Protein AF-A0A3M5VHX7-F1 (afdb_monomer)

Nearest PDB structures (foldseek):
  7ywy-assembly1_a  TM=8.550E-01  e=3.820E-03  Escherichia coli
  3qou-assembly1_A  TM=7.744E-01  e=4.913E-03  Escherichia coli K-12
  3qdn-assembly2_B  TM=6.098E-01  e=2.428E-03  Salmonella enterica subsp. enterica serovar Typhimurium
  2r5s-assembly2_B  TM=7.198E-01  e=1.414E-02  Vibrio parahaemolyticus RIMD 2210633
  6dg6-assembly4_D  TM=3.499E-01  e=2.654E+00  synthetic construct

InterPro domains:
  IPR011990 Tetratricopeptide-like helical domain superfamily [G3DSA:1.25.40.10] (43-130)

Foldseek 3Di:
DDDPPVVVVVVVVVVVVVVCVDPVVVLQVLLVVLLVVLLVLLVPADALVVLVVVCVVPVPPLPSLQSNLSNCSNVVVPLSSLVSLLVSCLVCCCVPHRVSVVVNVSSCSNQDVPRPSNVVSVVSNVVSVD

Solvent-accessible surface area (backbone atoms only — not comparable to full-atom values): 7126 Å² total; per-residue (Å²): 142,86,84,77,65,76,70,60,56,54,55,55,54,49,51,56,54,53,54,56,64,40,69,65,48,48,44,54,52,50,18,54,52,51,49,53,49,30,42,58,54,34,72,80,47,80,55,58,69,57,28,50,50,50,35,72,77,36,77,78,42,62,63,42,46,50,53,37,22,36,41,26,47,47,68,67,37,50,68,65,17,52,52,40,32,50,54,45,29,69,75,43,57,63,46,82,85,28,41,42,58,56,50,52,53,52,51,32,55,43,63,32,82,84,32,70,66,38,55,54,49,50,54,52,50,55,64,69,74,110

Secondary structure (DSSP, 8-state):
--SSSTTTHHHHHHHHHHHTTSHHHHHHHHHHHHHHHHHHHHTTSPPHHHHHHHHHH-TT-HHHHHHHHHHHHHTT-HHHHHHHHHHHHHH-TTGGGTHHHHHHHHHHHHH-TT-HHHHHHHHHHHHTT-

pLDDT: mean 86.02, std 17.8, range [42.88, 98.69]

Mean predicted aligned error: 8.63 Å

Structure (mmCIF, N/CA/C/O backbone):
data_AF-A0A3M5VHX7-F1
#
_entry.id   AF-A0A3M5VHX7-F1
#
loop_
_atom_site.group_PDB
_atom_site.id
_atom_site.type_symbol
_atom_site.label_atom_id
_atom_site.label_alt_id
_atom_site.label_comp_id
_atom_site.label_asym_id
_atom_site.label_entity_id
_atom_site.label_seq_id
_atom_site.pdbx_PDB_ins_code
_atom_site.Cartn_x
_atom_site.Cartn_y
_atom_site.Cartn_z
_atom_site.occupancy
_atom_site.B_iso_or_equiv
_atom_site.auth_seq_id
_atom_site.auth_comp_id
_atom_site.auth_asym_id
_atom_site.auth_atom_id
_atom_site.pdbx_PDB_model_num
ATOM 1 N N . ALA A 1 1 ? 47.088 -24.615 -27.603 1.00 48.31 1 ALA A N 1
ATOM 2 C CA . ALA A 1 1 ? 46.299 -24.456 -26.361 1.00 48.31 1 ALA A CA 1
ATOM 3 C C . ALA A 1 1 ? 47.001 -23.405 -25.511 1.00 48.31 1 ALA A C 1
ATOM 5 O O . ALA A 1 1 ? 48.075 -23.684 -25.011 1.00 48.31 1 ALA A O 1
ATOM 6 N N . ARG A 1 2 ? 46.652 -22.124 -25.562 1.00 44.03 2 ARG A N 1
ATOM 7 C CA . ARG A 1 2 ? 45.604 -21.389 -24.826 1.00 44.03 2 ARG A CA 1
ATOM 8 C C . ARG A 1 2 ? 45.902 -19.933 -25.245 1.00 44.03 2 ARG A C 1
ATOM 10 O O . ARG A 1 2 ? 47.062 -19.554 -25.212 1.00 44.03 2 ARG A O 1
ATOM 17 N N . CYS A 1 3 ? 45.039 -19.183 -25.910 1.00 42.88 3 CYS A N 1
ATOM 18 C CA . CYS A 1 3 ? 44.139 -18.227 -25.268 1.00 42.88 3 CYS A CA 1
ATOM 19 C C . CYS A 1 3 ? 43.431 -17.464 -26.405 1.00 42.88 3 CYS A C 1
ATOM 21 O O . CYS A 1 3 ? 43.803 -16.347 -26.746 1.00 42.88 3 CYS A O 1
ATOM 23 N N . LEU A 1 4 ? 42.457 -18.100 -27.059 1.00 43.66 4 LEU A N 1
ATOM 24 C CA . LEU A 1 4 ? 41.471 -17.399 -27.900 1.00 43.66 4 LEU A CA 1
ATOM 25 C C . LEU A 1 4 ? 40.077 -17.385 -27.246 1.00 43.66 4 LEU A C 1
ATOM 27 O O . LEU A 1 4 ? 39.171 -16.748 -27.766 1.00 43.66 4 LEU A O 1
ATOM 31 N N . ALA A 1 5 ? 39.921 -18.034 -26.084 1.00 44.84 5 ALA A N 1
ATOM 32 C CA . ALA A 1 5 ? 38.663 -18.104 -25.340 1.00 44.84 5 ALA A CA 1
ATOM 33 C C . ALA A 1 5 ? 38.392 -16.852 -24.480 1.00 44.84 5 ALA A C 1
ATOM 35 O O . ALA A 1 5 ? 37.257 -16.409 -24.389 1.00 44.84 5 ALA A O 1
ATOM 36 N N . GLU A 1 6 ? 39.423 -16.189 -23.946 1.00 46.41 6 GLU A N 1
ATOM 37 C CA . GLU A 1 6 ? 39.234 -15.080 -22.987 1.00 46.41 6 GLU A CA 1
ATOM 38 C C . GLU A 1 6 ? 38.754 -13.756 -23.611 1.00 46.41 6 GLU A C 1
ATOM 40 O O . GLU A 1 6 ? 38.434 -12.810 -22.897 1.00 46.41 6 GLU A O 1
ATOM 45 N N . ARG A 1 7 ? 38.688 -13.658 -24.945 1.00 48.50 7 ARG A N 1
ATOM 46 C CA . ARG A 1 7 ? 38.301 -12.422 -25.650 1.00 48.50 7 ARG A CA 1
ATOM 47 C C . ARG A 1 7 ? 36.878 -12.462 -26.222 1.00 48.50 7 ARG A C 1
ATOM 49 O O . ARG A 1 7 ? 36.376 -11.420 -26.632 1.00 48.50 7 ARG A O 1
ATOM 56 N N . GLY A 1 8 ? 36.243 -13.637 -26.224 1.00 47.12 8 GLY A N 1
ATOM 57 C CA . GLY A 1 8 ? 34.837 -13.820 -26.606 1.00 47.12 8 GLY A CA 1
ATOM 58 C C . GLY A 1 8 ? 33.869 -13.571 -25.447 1.00 47.12 8 GLY A C 1
ATOM 59 O O . GLY A 1 8 ? 32.823 -12.970 -25.647 1.00 47.12 8 GLY A O 1
ATOM 60 N N . GLU A 1 9 ? 34.264 -13.922 -24.220 1.00 49.78 9 GLU A N 1
ATOM 61 C CA . GLU A 1 9 ? 33.409 -13.790 -23.027 1.00 49.78 9 GLU A CA 1
ATOM 62 C C . GLU A 1 9 ? 33.363 -12.357 -22.467 1.00 49.78 9 GLU A C 1
ATOM 64 O O . GLU A 1 9 ? 32.374 -11.949 -21.859 1.00 49.78 9 GLU A O 1
ATOM 69 N N . LEU A 1 10 ? 34.396 -11.543 -22.726 1.00 45.66 10 LEU A N 1
ATOM 70 C CA . LEU A 1 10 ? 34.413 -10.129 -22.331 1.00 45.66 10 LEU A CA 1
ATOM 71 C C . LEU A 1 10 ? 33.391 -9.290 -23.110 1.00 45.66 10 LEU A C 1
ATOM 73 O O . LEU A 1 10 ? 32.850 -8.342 -22.554 1.00 45.66 10 LEU A O 1
ATOM 77 N N . GLY A 1 11 ? 33.091 -9.637 -24.367 1.00 51.16 11 GLY A N 1
ATOM 78 C CA . GLY A 1 11 ? 32.087 -8.930 -25.170 1.00 51.16 11 GLY A CA 1
ATOM 79 C C . GLY A 1 11 ? 30.660 -9.158 -24.665 1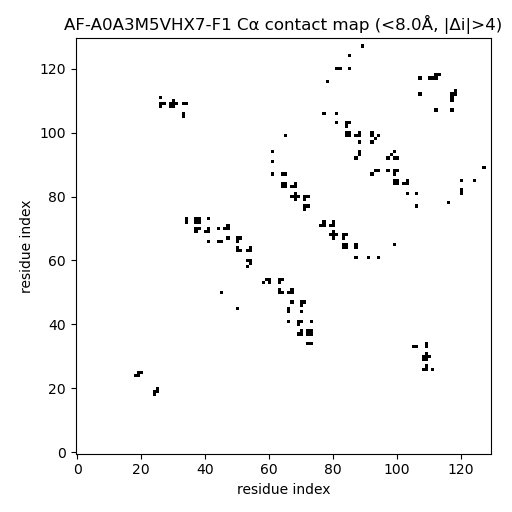.00 51.16 11 GLY A C 1
ATOM 80 O O . GLY A 1 11 ? 29.887 -8.207 -24.560 1.00 51.16 11 GLY A O 1
ATOM 81 N N . GLU A 1 12 ? 30.335 -10.395 -24.282 1.00 48.00 12 GLU A N 1
ATOM 82 C CA . GLU A 1 12 ? 29.039 -10.740 -23.686 1.00 48.00 12 GLU A CA 1
ATOM 83 C C . GLU A 1 12 ? 28.892 -10.170 -22.272 1.00 48.00 12 GLU A C 1
ATOM 85 O O . GLU A 1 12 ? 27.848 -9.604 -21.947 1.00 48.00 12 GLU A O 1
ATOM 90 N N . ALA A 1 13 ? 29.953 -10.200 -21.458 1.00 46.41 13 ALA A N 1
ATOM 91 C CA . ALA A 1 13 ? 29.950 -9.550 -20.149 1.00 46.41 13 ALA A CA 1
ATOM 92 C C . ALA A 1 13 ? 29.751 -8.028 -20.264 1.00 46.41 13 ALA A C 1
ATOM 94 O O . ALA A 1 13 ? 28.970 -7.454 -19.504 1.00 46.41 13 ALA A O 1
ATOM 95 N N . GLN A 1 14 ? 30.392 -7.374 -21.243 1.00 50.25 14 GLN A N 1
ATOM 96 C CA . GLN A 1 14 ? 30.217 -5.943 -21.496 1.00 50.25 14 GLN A CA 1
ATOM 97 C C . GLN A 1 14 ? 28.799 -5.622 -21.985 1.00 50.25 14 GLN A C 1
ATOM 99 O O . GLN A 1 14 ? 28.243 -4.622 -21.550 1.00 50.25 14 GLN A O 1
ATOM 104 N N . ALA A 1 15 ? 28.202 -6.460 -22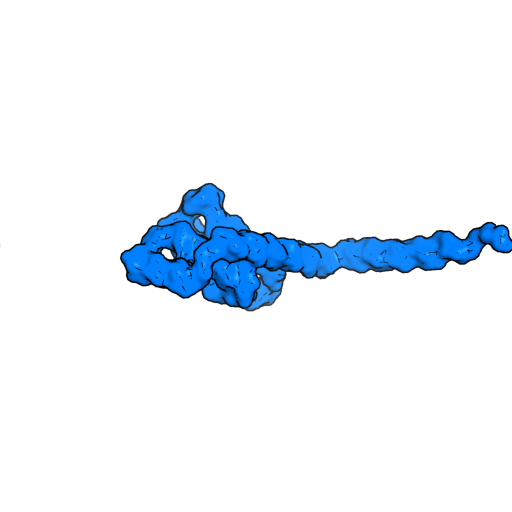.839 1.00 54.12 15 ALA A N 1
ATOM 105 C CA . ALA A 1 15 ? 26.839 -6.284 -23.346 1.00 54.12 15 ALA A CA 1
ATOM 106 C C . ALA A 1 15 ? 25.772 -6.482 -22.255 1.00 54.12 15 ALA A C 1
ATOM 108 O O . ALA A 1 15 ? 24.806 -5.725 -22.203 1.00 54.12 15 ALA A O 1
ATOM 109 N N . VAL A 1 16 ? 25.973 -7.435 -21.337 1.00 52.34 16 VAL A N 1
ATOM 110 C CA . VAL A 1 16 ? 25.129 -7.600 -20.140 1.00 52.34 16 VAL A CA 1
ATOM 111 C C . VAL A 1 16 ? 25.286 -6.399 -19.202 1.00 52.34 16 VAL A C 1
ATOM 113 O O . VAL A 1 16 ? 24.295 -5.879 -18.693 1.00 52.34 16 VAL A O 1
ATOM 116 N N . LEU A 1 17 ? 26.512 -5.898 -19.014 1.00 50.31 17 LEU A N 1
ATOM 117 C CA . LEU A 1 17 ? 26.764 -4.675 -18.247 1.00 50.31 17 LEU A CA 1
ATOM 118 C C . LEU A 1 17 ? 26.171 -3.422 -18.909 1.00 50.31 17 LEU A C 1
ATOM 120 O O . LEU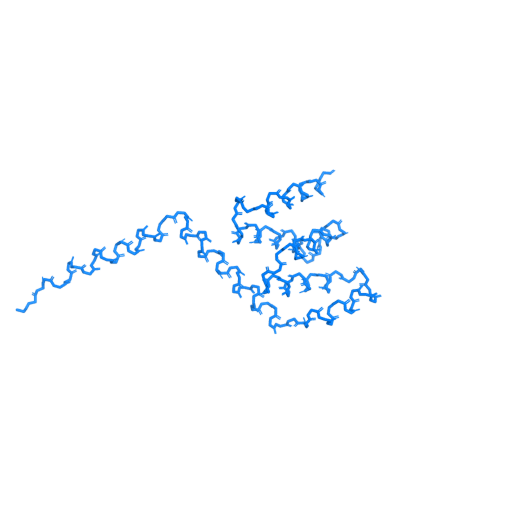 A 1 17 ? 25.704 -2.543 -18.190 1.00 50.31 17 LEU A O 1
ATOM 124 N N . ASP A 1 18 ? 26.169 -3.320 -20.240 1.00 55.16 18 ASP A N 1
ATOM 125 C CA . ASP A 1 18 ? 25.574 -2.196 -20.975 1.00 55.16 18 ASP A CA 1
ATOM 126 C C . ASP A 1 18 ? 24.041 -2.274 -21.012 1.00 55.16 18 ASP A C 1
ATOM 128 O O . ASP A 1 18 ? 23.379 -1.247 -20.879 1.00 55.16 18 ASP A O 1
ATOM 132 N N . ALA A 1 19 ? 23.462 -3.480 -21.046 1.00 52.44 19 ALA A N 1
ATOM 133 C CA . ALA A 1 19 ? 22.026 -3.682 -20.863 1.00 52.44 19 ALA A CA 1
ATOM 134 C C . ALA A 1 19 ? 21.567 -3.181 -19.481 1.00 52.44 19 ALA A C 1
ATOM 136 O O . ALA A 1 19 ? 20.582 -2.459 -19.380 1.00 52.44 19 ALA A O 1
ATOM 137 N N . VAL A 1 20 ? 22.337 -3.431 -18.416 1.00 51.59 20 VAL A N 1
ATOM 138 C CA . VAL A 1 20 ? 22.041 -2.919 -17.061 1.00 51.59 20 VAL A CA 1
ATOM 139 C C . VAL A 1 20 ? 22.188 -1.386 -16.948 1.00 51.59 20 VAL A C 1
ATOM 141 O O . VAL A 1 20 ? 21.667 -0.781 -16.006 1.00 51.59 20 VAL A O 1
ATOM 144 N N . LYS A 1 21 ? 22.866 -0.712 -17.892 1.00 53.16 21 LYS A N 1
ATOM 145 C CA . LYS A 1 21 ? 23.065 0.750 -17.845 1.00 53.16 21 LYS A CA 1
ATOM 146 C C . LYS A 1 21 ? 21.863 1.560 -18.314 1.00 53.16 21 LYS A C 1
ATOM 148 O O . LYS A 1 21 ? 21.760 2.713 -17.887 1.00 53.16 21 LYS A O 1
ATOM 153 N N . SER A 1 22 ? 20.980 1.005 -19.145 1.00 61.28 22 SER A N 1
ATOM 154 C CA . SER A 1 22 ? 19.778 1.716 -19.591 1.00 61.28 22 SER A CA 1
ATOM 155 C C . SER A 1 22 ? 18.852 2.003 -18.404 1.00 61.28 22 SER A C 1
ATOM 157 O O . SER A 1 22 ? 18.635 1.134 -17.558 1.00 61.28 22 SER A O 1
ATOM 159 N N . ASP A 1 23 ? 18.294 3.214 -18.341 1.00 66.25 23 ASP A N 1
ATOM 160 C CA . ASP A 1 23 ? 17.367 3.638 -17.277 1.00 66.25 23 ASP A CA 1
ATOM 161 C C . ASP A 1 23 ? 16.183 2.672 -17.099 1.00 66.25 23 ASP A C 1
ATOM 163 O O . ASP A 1 23 ? 15.753 2.416 -15.975 1.00 66.25 23 ASP A O 1
ATOM 167 N N . ASP A 1 24 ? 15.737 2.050 -18.191 1.00 67.00 24 ASP A N 1
ATOM 168 C CA . ASP A 1 24 ? 14.641 1.079 -18.206 1.00 67.00 24 ASP A CA 1
ATOM 169 C C . ASP A 1 24 ? 14.953 -0.192 -17.389 1.00 67.00 24 ASP A C 1
ATOM 171 O O . ASP A 1 24 ? 14.177 -0.599 -16.524 1.00 67.00 24 ASP A O 1
ATOM 175 N N . HIS A 1 25 ? 16.154 -0.761 -17.542 1.00 70.81 25 HIS A N 1
ATOM 176 C CA . HIS A 1 25 ? 16.579 -1.932 -16.768 1.00 70.81 25 HIS A CA 1
ATOM 177 C C . HIS A 1 25 ? 16.759 -1.613 -15.279 1.00 70.81 25 HIS A C 1
ATOM 179 O O . HIS A 1 25 ? 16.488 -2.458 -14.420 1.00 70.81 25 HIS A O 1
ATOM 185 N N . LYS A 1 26 ? 17.179 -0.387 -14.946 1.00 71.62 26 LYS A N 1
ATOM 186 C CA . LYS A 1 26 ? 17.262 0.069 -13.551 1.00 71.62 26 LYS A CA 1
ATOM 187 C C . LYS A 1 26 ? 15.875 0.223 -12.934 1.00 71.62 26 LYS A C 1
ATOM 189 O O . LYS A 1 26 ? 15.685 -0.208 -11.797 1.00 71.62 26 LYS A O 1
ATOM 194 N N . ALA A 1 27 ? 14.918 0.777 -13.678 1.00 73.19 27 ALA A N 1
ATOM 195 C CA . ALA A 1 27 ? 13.532 0.916 -13.245 1.00 73.19 27 ALA A CA 1
ATOM 196 C C . ALA A 1 27 ? 12.861 -0.454 -13.051 1.00 73.19 27 ALA A C 1
ATOM 198 O O . ALA A 1 27 ? 12.286 -0.712 -11.994 1.00 73.19 27 ALA A O 1
ATOM 199 N N . ALA A 1 28 ? 13.028 -1.376 -14.004 1.00 76.94 28 ALA A N 1
ATOM 200 C CA . ALA A 1 28 ? 12.522 -2.743 -13.893 1.00 76.94 28 ALA A CA 1
ATOM 201 C C . ALA A 1 28 ? 13.100 -3.476 -12.667 1.00 76.94 28 ALA A C 1
ATOM 203 O O . ALA A 1 28 ? 12.370 -4.114 -11.903 1.00 76.94 28 ALA A O 1
ATOM 204 N N . LEU A 1 29 ? 14.408 -3.337 -12.419 1.00 81.12 29 LEU A N 1
ATOM 205 C CA . LEU A 1 29 ? 15.059 -3.910 -11.241 1.00 81.12 29 LEU A CA 1
ATOM 206 C C . LEU A 1 29 ? 14.560 -3.276 -9.932 1.00 81.12 29 LEU A C 1
ATOM 208 O O . LEU A 1 29 ? 14.382 -3.982 -8.937 1.00 81.12 29 LEU A O 1
ATOM 212 N N . ALA A 1 30 ? 14.344 -1.959 -9.910 1.00 79.88 30 ALA A N 1
ATOM 213 C CA . ALA A 1 30 ? 13.798 -1.254 -8.754 1.00 79.88 30 ALA A CA 1
ATOM 214 C C . ALA A 1 30 ? 12.361 -1.706 -8.443 1.00 79.88 30 ALA A C 1
ATOM 216 O O . ALA A 1 30 ? 12.065 -2.027 -7.289 1.00 79.88 30 ALA A O 1
ATOM 217 N N . GLY A 1 31 ? 11.509 -1.839 -9.464 1.00 82.81 31 GLY A N 1
ATOM 218 C CA . GLY A 1 31 ? 10.148 -2.357 -9.323 1.00 82.81 31 GLY A CA 1
ATOM 219 C C . GLY A 1 31 ? 10.115 -3.790 -8.788 1.00 82.81 31 GLY A C 1
ATOM 220 O O . GLY A 1 31 ? 9.397 -4.074 -7.827 1.00 82.81 31 GLY A O 1
ATOM 221 N N . ALA A 1 32 ? 10.967 -4.676 -9.314 1.00 84.06 32 ALA A N 1
ATOM 222 C CA . ALA A 1 32 ? 11.088 -6.047 -8.817 1.00 84.06 32 ALA A CA 1
ATOM 223 C C . ALA A 1 32 ? 11.531 -6.098 -7.342 1.00 84.06 32 ALA A C 1
ATOM 225 O O . ALA A 1 32 ? 10.959 -6.839 -6.539 1.00 84.06 32 ALA A O 1
ATOM 226 N N . LYS A 1 33 ? 12.514 -5.275 -6.951 1.00 87.56 33 LYS A N 1
ATOM 227 C CA . LYS A 1 33 ? 12.955 -5.161 -5.550 1.00 87.56 33 LYS A CA 1
ATOM 228 C C . LYS A 1 33 ? 11.837 -4.654 -4.641 1.00 87.56 33 LYS A C 1
ATOM 230 O O . LYS A 1 33 ? 11.640 -5.214 -3.566 1.00 87.56 33 LYS A O 1
ATOM 235 N N . ALA A 1 34 ? 11.096 -3.632 -5.065 1.00 89.00 34 ALA A N 1
ATOM 236 C CA . ALA A 1 34 ? 9.976 -3.095 -4.301 1.00 89.00 34 ALA A CA 1
ATOM 237 C C . ALA A 1 34 ? 8.865 -4.143 -4.115 1.00 89.00 34 ALA A C 1
ATOM 239 O O . ALA A 1 34 ? 8.387 -4.326 -2.996 1.00 89.00 34 ALA A O 1
ATOM 240 N N . GLN A 1 35 ? 8.529 -4.905 -5.160 1.00 92.19 35 GLN A N 1
ATOM 241 C CA . GLN A 1 35 ? 7.552 -5.991 -5.063 1.00 92.19 35 GLN A CA 1
ATOM 242 C C . GLN A 1 35 ? 7.996 -7.087 -4.078 1.00 92.19 35 GLN A C 1
ATOM 244 O O . GLN A 1 35 ? 7.197 -7.531 -3.254 1.00 92.19 35 GLN A O 1
ATOM 249 N N . ILE A 1 36 ? 9.272 -7.495 -4.111 1.00 93.31 36 ILE A N 1
ATOM 250 C CA . ILE A 1 36 ? 9.833 -8.465 -3.151 1.00 93.31 36 ILE A CA 1
ATOM 251 C C . ILE A 1 36 ? 9.745 -7.932 -1.717 1.00 93.31 36 ILE A C 1
ATOM 253 O O . ILE A 1 36 ? 9.422 -8.687 -0.800 1.00 93.31 36 ILE A O 1
ATOM 257 N N . THR A 1 37 ? 10.009 -6.642 -1.510 1.00 93.69 37 THR A N 1
ATOM 258 C CA . THR A 1 37 ? 9.872 -6.008 -0.194 1.00 93.69 37 THR A CA 1
ATOM 259 C C . THR A 1 37 ? 8.437 -6.102 0.321 1.00 93.69 37 THR A C 1
ATOM 261 O O . THR A 1 37 ? 8.244 -6.541 1.453 1.00 93.69 37 THR A O 1
ATOM 264 N N . PHE A 1 38 ? 7.433 -5.783 -0.502 1.00 96.06 38 PHE A N 1
ATOM 265 C CA . PHE A 1 38 ? 6.030 -5.888 -0.090 1.00 96.06 38 PHE A CA 1
ATOM 266 C C . PHE A 1 38 ? 5.612 -7.330 0.207 1.00 96.06 38 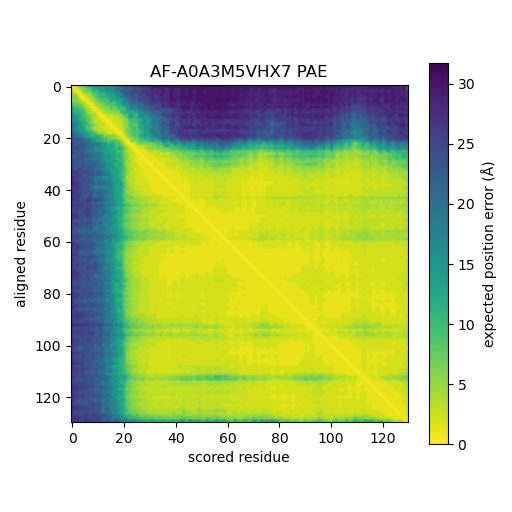PHE A C 1
ATOM 268 O O . PHE A 1 38 ? 4.935 -7.567 1.203 1.00 96.06 38 PHE A O 1
ATOM 275 N N . LEU A 1 39 ? 6.066 -8.302 -0.592 1.00 97.00 39 LEU A N 1
ATOM 276 C CA . LEU A 1 39 ? 5.827 -9.727 -0.329 1.00 97.00 39 LEU A CA 1
ATOM 277 C C . LEU A 1 39 ? 6.412 -10.170 1.019 1.00 97.00 39 LEU A C 1
ATOM 279 O O . LEU A 1 39 ? 5.749 -10.877 1.773 1.00 97.00 39 LEU A O 1
ATOM 283 N N . ARG A 1 40 ? 7.638 -9.737 1.342 1.00 96.88 40 ARG A N 1
ATOM 284 C CA . ARG A 1 40 ? 8.288 -10.051 2.624 1.00 96.88 40 ARG A CA 1
ATOM 285 C C . ARG A 1 40 ? 7.577 -9.408 3.804 1.00 96.88 40 ARG A C 1
ATOM 287 O O . ARG A 1 40 ? 7.396 -10.068 4.816 1.00 96.88 40 ARG A O 1
ATOM 294 N N . GLN A 1 41 ? 7.179 -8.145 3.674 1.00 96.25 41 GLN A N 1
ATOM 295 C CA . GLN A 1 41 ? 6.430 -7.457 4.721 1.00 96.25 41 GLN A CA 1
ATOM 296 C C . GLN A 1 41 ? 5.083 -8.141 4.956 1.00 96.25 41 GLN A C 1
ATOM 298 O O . GLN A 1 41 ? 4.771 -8.476 6.088 1.00 96.25 41 GLN A O 1
ATOM 303 N N . ALA A 1 42 ? 4.322 -8.424 3.895 1.00 96.94 42 ALA A N 1
ATOM 304 C CA . ALA A 1 42 ? 3.013 -9.067 3.997 1.00 96.94 42 ALA A CA 1
ATOM 305 C C . ALA A 1 42 ? 3.051 -10.468 4.631 1.00 96.94 42 ALA A C 1
ATOM 307 O O . ALA A 1 42 ? 2.045 -10.894 5.191 1.00 96.94 42 ALA A O 1
ATOM 308 N N . ALA A 1 43 ? 4.185 -11.174 4.563 1.00 96.50 43 ALA A N 1
ATOM 309 C CA . ALA A 1 43 ? 4.345 -12.491 5.179 1.00 96.50 43 ALA A CA 1
ATOM 310 C C . ALA A 1 43 ? 4.314 -12.461 6.720 1.00 96.50 43 ALA A C 1
ATOM 312 O O . ALA A 1 43 ? 4.005 -13.480 7.328 1.00 96.50 43 ALA A O 1
ATOM 313 N N . ASP A 1 44 ? 4.620 -11.314 7.332 1.00 96.00 44 ASP A N 1
ATOM 314 C CA . ASP A 1 44 ? 4.599 -11.113 8.790 1.00 96.00 44 ASP A CA 1
ATOM 315 C C . ASP A 1 44 ? 3.283 -10.471 9.275 1.00 96.00 44 ASP A C 1
ATOM 317 O O . ASP A 1 44 ? 3.058 -10.298 10.469 1.00 96.00 44 ASP A O 1
ATOM 321 N N . LEU A 1 45 ? 2.391 -10.103 8.348 1.00 96.75 45 LEU A N 1
ATOM 322 C CA . LEU A 1 45 ? 1.156 -9.385 8.655 1.00 96.75 45 LEU A CA 1
ATOM 323 C C . LEU A 1 45 ? -0.058 -10.316 8.729 1.00 96.75 45 LEU A C 1
ATOM 325 O O . LEU A 1 45 ? -0.098 -11.339 8.039 1.00 96.75 45 LEU A O 1
ATOM 329 N N . PRO A 1 46 ? -1.113 -9.914 9.463 1.00 97.56 46 PRO A N 1
ATOM 330 C CA . PRO A 1 46 ? -2.399 -10.591 9.388 1.00 97.56 46 PRO A CA 1
ATOM 331 C C . PRO A 1 46 ? -2.944 -10.642 7.957 1.00 97.56 46 PRO A C 1
ATOM 333 O O . PRO A 1 46 ? -2.662 -9.759 7.137 1.00 97.56 46 PRO A O 1
ATOM 336 N N . ASP A 1 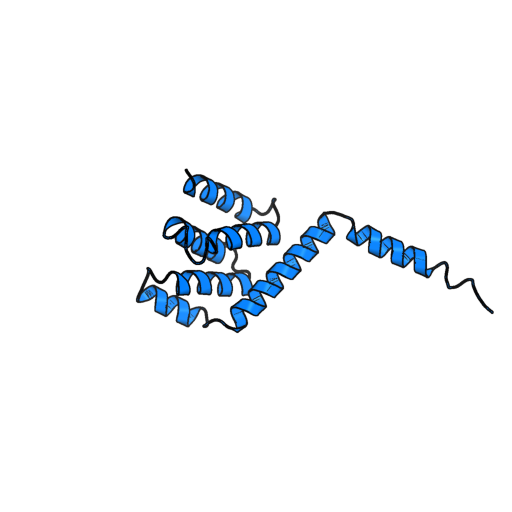47 ? -3.765 -11.649 7.650 1.00 96.12 47 ASP A N 1
ATOM 337 C CA . ASP A 1 47 ? -4.416 -11.731 6.340 1.00 96.12 47 ASP A CA 1
ATOM 338 C C . ASP A 1 47 ? -5.387 -10.556 6.124 1.00 96.12 47 ASP A C 1
ATOM 340 O O . ASP A 1 47 ? -5.991 -10.011 7.051 1.00 96.12 47 ASP A O 1
ATOM 344 N N . ALA A 1 48 ? -5.589 -10.195 4.856 1.00 96.62 48 ALA A N 1
ATOM 345 C CA . ALA A 1 48 ? -6.495 -9.131 4.450 1.00 96.62 48 ALA A CA 1
ATOM 346 C C . ALA A 1 48 ? -7.921 -9.265 5.027 1.00 96.62 48 ALA A C 1
ATOM 348 O O . ALA A 1 48 ? -8.562 -8.243 5.271 1.00 96.62 48 ALA A O 1
ATOM 349 N N . ALA A 1 49 ? -8.443 -10.479 5.234 1.00 97.50 49 ALA A N 1
ATOM 350 C CA . ALA A 1 49 ? -9.766 -10.686 5.829 1.00 97.50 49 ALA A CA 1
ATOM 351 C C . ALA A 1 49 ? -9.827 -10.242 7.301 1.00 97.50 49 ALA A C 1
ATOM 353 O O . ALA A 1 49 ? -10.791 -9.591 7.716 1.00 97.50 49 ALA A O 1
ATOM 354 N N . GLU A 1 50 ? -8.783 -10.538 8.075 1.00 98.00 50 GLU A N 1
ATOM 355 C CA . GLU A 1 50 ? -8.681 -10.112 9.471 1.00 98.00 50 GLU A CA 1
ATOM 356 C C . GLU A 1 50 ? -8.530 -8.591 9.562 1.00 98.00 50 GLU A C 1
ATOM 358 O O . GLU A 1 50 ? -9.264 -7.935 10.300 1.00 98.00 50 GLU A O 1
ATOM 363 N N . LEU A 1 51 ? -7.666 -8.006 8.730 1.00 98.19 51 LEU A N 1
ATOM 364 C CA . LEU A 1 51 ? -7.450 -6.556 8.690 1.00 98.19 51 LEU A CA 1
ATOM 365 C C . LEU A 1 51 ? -8.721 -5.790 8.307 1.00 98.19 51 LEU A C 1
ATOM 367 O O . LEU A 1 51 ? -9.045 -4.770 8.914 1.00 98.19 51 LEU A O 1
ATOM 371 N N . LYS A 1 52 ? -9.494 -6.302 7.342 1.00 97.62 52 LYS A N 1
ATOM 372 C CA . LYS A 1 52 ? -10.811 -5.741 7.000 1.00 97.62 52 LYS A CA 1
ATOM 373 C C . LYS A 1 52 ? -11.794 -5.839 8.163 1.00 97.62 52 LYS A C 1
ATOM 375 O O . LYS A 1 52 ? -12.561 -4.906 8.378 1.00 97.62 52 LYS A O 1
ATOM 380 N N . SER A 1 53 ? -11.760 -6.936 8.917 1.00 98.25 53 SER A N 1
ATOM 381 C CA . SER A 1 53 ? -12.608 -7.112 10.101 1.00 98.25 53 SER A CA 1
A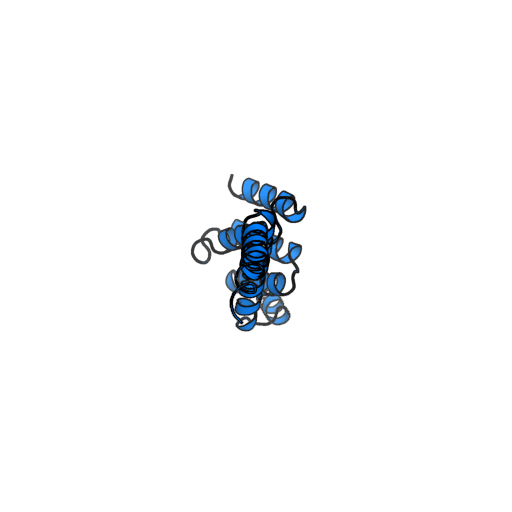TOM 382 C C . SER A 1 53 ? -12.232 -6.124 11.209 1.00 98.25 53 SER A C 1
ATOM 384 O O . SER A 1 53 ? -13.118 -5.475 11.763 1.00 98.25 53 SER A O 1
ATOM 386 N N . ARG A 1 54 ? -10.929 -5.924 11.464 1.00 98.06 54 ARG A N 1
ATOM 387 C CA . ARG A 1 54 ? -10.425 -4.882 12.377 1.00 98.06 54 ARG A CA 1
ATOM 388 C C . ARG A 1 54 ? -10.911 -3.496 11.962 1.00 98.06 54 ARG A C 1
ATOM 390 O O . ARG A 1 54 ? -11.451 -2.774 12.790 1.00 98.06 54 ARG A O 1
ATOM 397 N N . LEU A 1 55 ? -10.806 -3.152 10.678 1.00 97.50 55 LEU A N 1
ATOM 398 C CA . LEU A 1 55 ? -11.252 -1.855 10.157 1.00 97.50 55 LEU A CA 1
ATOM 399 C C . LEU A 1 55 ? -12.774 -1.672 10.178 1.00 97.50 55 LEU A C 1
ATOM 401 O O . LEU A 1 55 ? -13.248 -0.547 10.305 1.00 97.50 55 LEU A O 1
ATOM 405 N N . ALA A 1 56 ? -13.551 -2.749 10.070 1.00 97.31 56 ALA A N 1
ATOM 406 C CA . ALA A 1 56 ? -15.003 -2.680 10.218 1.00 97.31 56 ALA A CA 1
ATOM 407 C C . ALA A 1 56 ? -15.413 -2.355 11.665 1.00 97.31 56 ALA A C 1
ATOM 409 O O . ALA A 1 56 ? -16.393 -1.646 11.880 1.00 97.31 56 ALA A O 1
ATOM 410 N N . GLN A 1 57 ? -14.657 -2.852 12.648 1.00 97.81 57 GLN A N 1
ATOM 411 C CA . GLN A 1 57 ? -14.882 -2.582 14.072 1.00 97.81 57 GLN A CA 1
ATOM 412 C C . GLN A 1 57 ? -14.293 -1.234 14.503 1.00 97.81 57 GLN A C 1
ATOM 414 O O . GLN A 1 57 ? -14.900 -0.5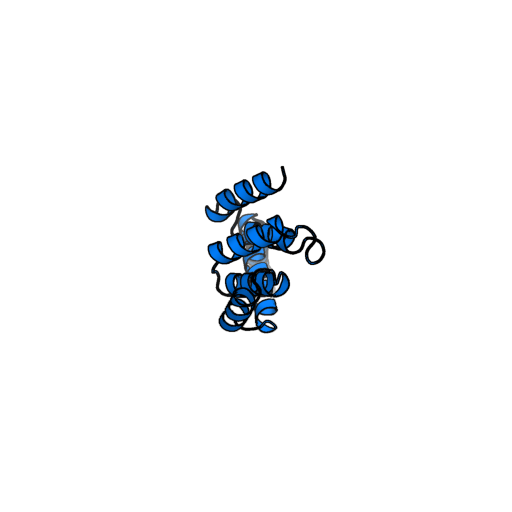11 15.289 1.00 97.81 57 GLN A O 1
ATOM 419 N N . ASN A 1 58 ? -13.123 -0.889 13.969 1.00 96.44 58 ASN A N 1
ATOM 420 C CA . ASN A 1 58 ? -12.430 0.363 14.215 1.00 96.44 58 ASN A CA 1
ATOM 421 C C . ASN A 1 58 ? -11.943 0.978 12.890 1.00 96.44 58 ASN A C 1
ATOM 423 O O . ASN A 1 58 ? -10.797 0.766 12.482 1.00 96.44 58 ASN A O 1
ATOM 427 N N . PRO A 1 59 ? -12.773 1.808 12.233 1.00 93.75 59 PRO A N 1
ATOM 428 C CA . PRO A 1 59 ? -12.394 2.480 10.991 1.00 93.75 59 PRO A CA 1
ATOM 429 C C . PRO A 1 59 ? -11.179 3.406 11.126 1.00 93.75 59 PRO A C 1
ATOM 431 O O . PRO A 1 59 ? -10.592 3.786 10.112 1.00 93.75 59 PRO A O 1
ATOM 434 N N . GLN A 1 60 ? -10.806 3.791 12.351 1.00 94.56 60 GLN A N 1
ATOM 435 C CA . GLN A 1 60 ? -9.671 4.663 12.664 1.00 94.56 60 GLN A CA 1
ATOM 436 C C . GLN A 1 60 ? -8.393 3.896 13.036 1.00 94.56 60 GLN A C 1
ATOM 438 O O . GLN A 1 60 ? -7.410 4.517 13.425 1.00 94.56 60 GLN A O 1
ATOM 443 N N . ASP A 1 61 ? -8.374 2.570 12.883 1.00 97.75 61 ASP A N 1
ATOM 444 C CA . ASP A 1 61 ? -7.173 1.759 13.077 1.00 97.75 61 ASP A CA 1
ATOM 445 C C . ASP A 1 61 ? -6.154 2.042 11.954 1.00 97.75 61 ASP A C 1
ATOM 447 O O . ASP A 1 61 ? -6.213 1.481 10.857 1.00 97.75 61 ASP A O 1
ATOM 451 N N . ASP A 1 62 ? -5.257 3.001 12.205 1.00 98.06 62 ASP A N 1
ATOM 452 C CA . ASP A 1 62 ? -4.201 3.412 11.273 1.00 98.06 62 ASP A CA 1
ATOM 453 C C . ASP A 1 62 ? -3.247 2.254 10.943 1.00 98.06 62 ASP A C 1
ATOM 455 O O . ASP A 1 62 ? -2.806 2.121 9.799 1.00 98.06 62 ASP A O 1
ATOM 459 N N . GLU A 1 63 ? -2.973 1.389 11.922 1.00 98.00 63 GLU A N 1
ATOM 460 C CA . GLU A 1 63 ? -2.129 0.214 11.739 1.00 98.00 63 GLU A CA 1
ATOM 461 C C . GLU A 1 63 ? -2.794 -0.798 10.811 1.00 98.00 63 GLU A C 1
ATOM 463 O O . 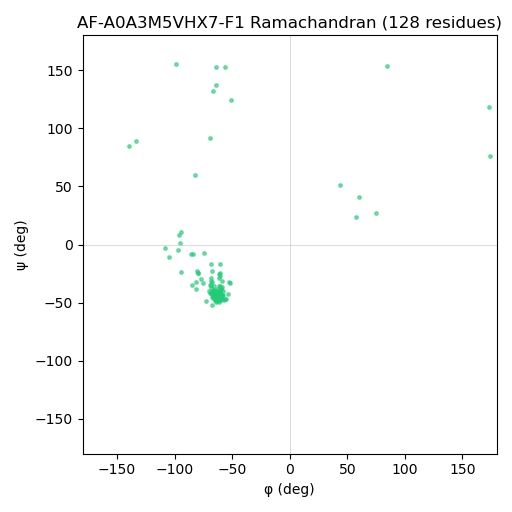GLU A 1 63 ? -2.200 -1.172 9.799 1.00 98.00 63 GLU A O 1
ATOM 468 N N . ALA A 1 64 ? -4.041 -1.186 11.085 1.00 98.25 64 ALA A N 1
ATOM 469 C CA . ALA A 1 64 ? -4.760 -2.125 10.229 1.00 98.25 64 ALA A CA 1
ATOM 470 C C . ALA A 1 64 ? -4.947 -1.577 8.804 1.00 98.25 64 ALA A C 1
ATOM 472 O O . ALA A 1 64 ? -4.857 -2.333 7.835 1.00 98.25 64 ALA A O 1
ATOM 473 N N . ALA A 1 65 ? -5.160 -0.263 8.656 1.00 98.38 65 ALA A N 1
ATOM 474 C CA . ALA A 1 65 ? -5.246 0.389 7.351 1.00 98.38 65 ALA A CA 1
ATOM 475 C C . ALA A 1 65 ? -3.926 0.285 6.574 1.00 98.38 65 ALA A C 1
ATOM 477 O O . ALA A 1 65 ? -3.928 -0.080 5.395 1.00 98.38 65 ALA A O 1
ATOM 478 N N . TYR A 1 66 ? -2.800 0.565 7.235 1.00 98.56 66 TYR A N 1
ATOM 479 C CA . TYR A 1 66 ? -1.482 0.446 6.622 1.00 98.56 66 TYR A CA 1
ATOM 480 C C . TYR A 1 66 ? -1.152 -1.009 6.263 1.00 98.56 66 TYR A C 1
ATOM 482 O O . TYR A 1 66 ? -0.763 -1.298 5.131 1.00 98.56 66 TYR A O 1
ATOM 490 N N . GLN A 1 67 ? -1.363 -1.942 7.193 1.00 98.50 67 GLN A N 1
ATOM 491 C CA . GLN A 1 67 ? -1.121 -3.370 6.980 1.00 98.50 67 GLN A CA 1
ATOM 492 C C . GLN A 1 67 ? -1.973 -3.924 5.829 1.00 98.50 67 GLN A C 1
ATOM 494 O O . GLN A 1 67 ? -1.480 -4.711 5.017 1.00 98.50 67 GLN A O 1
ATOM 499 N N . LEU A 1 68 ? -3.230 -3.476 5.701 1.00 98.69 68 LEU A N 1
ATOM 500 C CA . LEU A 1 68 ? -4.106 -3.895 4.607 1.00 98.69 68 LEU A CA 1
ATOM 501 C C . LEU A 1 68 ? -3.565 -3.418 3.258 1.00 98.69 68 LEU A C 1
ATOM 503 O O . LEU A 1 68 ? -3.579 -4.185 2.294 1.00 98.69 68 LEU A O 1
ATOM 507 N N . ALA A 1 69 ? -3.045 -2.191 3.194 1.00 98.50 69 ALA A N 1
ATOM 508 C CA . ALA A 1 69 ? -2.401 -1.693 1.987 1.00 98.50 69 ALA A CA 1
ATOM 509 C C . ALA A 1 69 ? -1.171 -2.534 1.613 1.00 98.50 69 ALA A C 1
ATOM 511 O O . ALA A 1 69 ? -1.007 -2.874 0.444 1.00 98.50 69 ALA A O 1
ATOM 512 N N . ILE A 1 70 ? -0.346 -2.953 2.579 1.00 98.44 70 ILE A N 1
ATOM 513 C CA . ILE A 1 70 ? 0.794 -3.845 2.310 1.00 98.44 70 ILE A CA 1
ATOM 514 C C . ILE A 1 70 ? 0.335 -5.211 1.776 1.00 98.44 70 ILE A C 1
ATOM 516 O O . ILE A 1 70 ? 0.881 -5.682 0.776 1.00 98.44 70 ILE A O 1
ATOM 520 N N . GLN A 1 71 ? -0.709 -5.816 2.358 1.00 98.50 71 GLN A N 1
ATOM 521 C CA . GLN A 1 71 ? -1.306 -7.055 1.830 1.00 98.50 71 GLN A CA 1
ATOM 522 C C . GLN A 1 71 ? -1.802 -6.885 0.384 1.00 98.50 71 GLN A C 1
ATOM 524 O O . GLN A 1 71 ? -1.624 -7.766 -0.460 1.00 98.50 71 GLN A O 1
ATOM 529 N N . GLN A 1 72 ? -2.406 -5.739 0.070 1.00 98.50 72 GLN A N 1
ATOM 530 C CA . GLN A 1 72 ? -2.876 -5.417 -1.278 1.00 98.50 72 GLN A CA 1
ATOM 531 C C . GLN A 1 72 ? -1.711 -5.232 -2.262 1.00 98.50 72 GLN A C 1
ATOM 533 O O . GLN A 1 72 ? -1.764 -5.778 -3.363 1.00 98.50 72 GLN A O 1
ATOM 538 N N . LEU A 1 73 ? -0.633 -4.545 -1.869 1.00 98.12 73 LEU A N 1
ATOM 539 C CA . LEU A 1 73 ? 0.572 -4.380 -2.695 1.00 98.12 73 LEU A CA 1
ATOM 540 C C . LEU A 1 73 ? 1.266 -5.713 -2.980 1.00 98.12 73 LEU A C 1
ATOM 542 O O . LEU A 1 73 ? 1.655 -5.979 -4.119 1.00 98.12 73 LEU A O 1
ATOM 546 N N . ALA A 1 74 ? 1.360 -6.590 -1.981 1.00 96.88 74 ALA A N 1
ATOM 547 C CA . ALA A 1 74 ? 1.889 -7.940 -2.155 1.00 96.88 74 ALA A CA 1
ATOM 548 C C . ALA A 1 74 ? 1.091 -8.752 -3.194 1.00 96.88 74 ALA A C 1
ATOM 550 O O . ALA A 1 74 ? 1.669 -9.552 -3.925 1.00 96.88 74 ALA A O 1
ATOM 551 N N . ARG A 1 75 ? -0.219 -8.493 -3.311 1.00 96.81 75 ARG A N 1
ATOM 552 C CA . ARG A 1 75 ? -1.137 -9.110 -4.288 1.00 96.81 75 ARG A CA 1
ATOM 553 C C . ARG A 1 75 ? -1.322 -8.286 -5.568 1.00 96.81 75 ARG A C 1
ATOM 555 O O . ARG A 1 75 ? -2.235 -8.571 -6.337 1.00 96.81 75 ARG A O 1
ATOM 562 N N . GLN A 1 76 ? -0.499 -7.255 -5.778 1.00 96.38 76 GLN A N 1
ATOM 563 C CA . GLN A 1 76 ? -0.556 -6.351 -6.935 1.00 96.38 76 GLN A CA 1
ATOM 564 C C . GLN A 1 76 ? -1.909 -5.631 -7.107 1.00 96.38 76 GLN A C 1
ATOM 566 O O . GLN A 1 76 ? -2.261 -5.162 -8.188 1.00 96.38 76 GLN A O 1
ATOM 571 N N . GLN A 1 77 ? -2.673 -5.492 -6.023 1.00 97.81 77 GLN A N 1
ATOM 572 C CA . GLN A 1 77 ? -3.928 -4.741 -5.970 1.00 97.81 77 GLN A CA 1
ATOM 573 C C . GLN A 1 77 ? -3.629 -3.245 -5.781 1.00 97.81 77 GLN A C 1
ATOM 575 O O . GLN A 1 77 ? -4.013 -2.636 -4.781 1.00 97.81 77 GLN A O 1
ATOM 580 N N . TYR A 1 78 ? -2.893 -2.662 -6.732 1.00 97.31 78 TYR A N 1
ATOM 581 C CA . TYR A 1 78 ? -2.283 -1.338 -6.586 1.00 97.31 78 TYR A CA 1
ATOM 582 C C . TYR A 1 78 ? -3.296 -0.214 -6.377 1.00 97.31 78 TYR A C 1
ATOM 584 O O . TYR A 1 78 ? -3.062 0.649 -5.541 1.00 97.31 78 TYR A O 1
ATOM 592 N N . ASP A 1 79 ? -4.423 -0.223 -7.091 1.00 97.75 79 ASP A N 1
ATOM 593 C CA . ASP A 1 79 ? -5.443 0.820 -6.939 1.00 97.75 79 ASP A CA 1
ATOM 594 C C . ASP A 1 79 ? -6.013 0.857 -5.511 1.00 97.75 79 ASP A C 1
ATOM 596 O O . ASP A 1 79 ? -5.985 1.901 -4.860 1.00 97.75 79 ASP A O 1
ATOM 600 N N . ALA A 1 80 ? -6.418 -0.301 -4.981 1.00 97.75 80 ALA A N 1
ATOM 601 C CA . ALA A 1 80 ? -6.944 -0.412 -3.623 1.00 97.75 80 ALA A CA 1
ATOM 602 C C . ALA A 1 80 ? -5.903 -0.006 -2.564 1.00 97.75 80 ALA A C 1
ATOM 604 O O . ALA A 1 80 ? -6.232 0.714 -1.619 1.00 97.75 80 ALA A O 1
ATOM 605 N N . ALA A 1 81 ? -4.642 -0.412 -2.751 1.00 98.25 81 ALA A N 1
ATOM 606 C CA . ALA A 1 81 ? -3.553 -0.043 -1.853 1.00 98.25 81 ALA A CA 1
ATOM 607 C C . ALA A 1 81 ? -3.274 1.464 -1.861 1.00 98.25 81 ALA A C 1
ATOM 609 O O . ALA A 1 81 ? -3.163 2.080 -0.801 1.00 98.25 81 ALA A O 1
ATOM 610 N N . LEU A 1 82 ? -3.177 2.070 -3.048 1.00 98.31 82 LEU A N 1
ATOM 611 C CA . LEU A 1 82 ? -2.951 3.506 -3.211 1.00 98.31 82 LEU A CA 1
ATOM 612 C C . LEU A 1 82 ? -4.102 4.316 -2.607 1.00 98.31 82 LEU A C 1
ATOM 614 O O . LEU A 1 82 ? -3.859 5.324 -1.942 1.00 98.31 82 LEU A O 1
ATOM 618 N N . GLU A 1 83 ? -5.347 3.867 -2.780 1.00 98.19 83 GLU A N 1
ATOM 619 C CA . GLU A 1 83 ? -6.502 4.494 -2.142 1.00 98.19 83 GLU A CA 1
ATOM 620 C C . GLU A 1 83 ? -6.421 4.421 -0.613 1.00 98.19 83 GLU A C 1
ATOM 622 O O . GLU A 1 83 ? -6.604 5.439 0.060 1.00 98.19 83 GLU A O 1
ATOM 627 N N . GLY A 1 84 ? -6.117 3.242 -0.062 1.00 97.56 84 GLY A N 1
ATOM 628 C CA . GLY A 1 84 ? -5.969 3.038 1.378 1.00 97.56 84 GLY A CA 1
ATOM 629 C C . GLY A 1 84 ? -4.862 3.902 1.983 1.00 97.56 84 GLY A C 1
ATOM 630 O O . GLY A 1 84 ? -5.098 4.614 2.960 1.00 97.56 84 GLY A O 1
ATOM 631 N N . LEU A 1 85 ? -3.680 3.914 1.359 1.00 98.19 85 LEU A N 1
ATOM 632 C CA . LEU A 1 85 ? -2.540 4.728 1.790 1.00 98.19 85 LEU A CA 1
ATOM 633 C C . LEU A 1 85 ? -2.839 6.224 1.716 1.00 98.19 85 LEU A C 1
ATOM 635 O O . LEU A 1 85 ? -2.477 6.961 2.629 1.00 98.19 85 LEU A O 1
ATOM 639 N N . LEU A 1 86 ? -3.516 6.685 0.661 1.00 98.00 86 LEU A N 1
ATOM 640 C CA . LEU A 1 86 ? -3.893 8.089 0.526 1.00 98.00 86 LEU A CA 1
ATOM 641 C C . LEU A 1 86 ? -4.919 8.499 1.590 1.00 98.00 86 LEU A C 1
ATOM 643 O O . LEU A 1 86 ? -4.768 9.555 2.201 1.00 98.00 86 LEU A O 1
ATOM 647 N N . LYS A 1 87 ? -5.944 7.674 1.839 1.00 97.12 87 LYS A N 1
ATOM 648 C CA . LYS A 1 87 ? -6.928 7.919 2.907 1.00 97.12 87 LYS A CA 1
ATOM 649 C C . LYS A 1 87 ? -6.247 7.998 4.273 1.00 97.12 87 LYS A C 1
ATOM 651 O O . LYS A 1 87 ? -6.522 8.924 5.035 1.00 97.12 87 LYS A O 1
ATOM 656 N N . LEU A 1 88 ? -5.330 7.070 4.550 1.00 97.69 88 LEU A N 1
ATOM 657 C CA . LEU A 1 88 ? -4.530 7.075 5.772 1.00 97.69 88 LEU A CA 1
ATOM 658 C C . LEU A 1 88 ? -3.659 8.333 5.866 1.00 97.69 88 LEU A C 1
ATOM 660 O O . LEU A 1 88 ? -3.663 8.990 6.899 1.00 97.69 88 LEU A O 1
ATOM 664 N N . PHE A 1 89 ? -2.976 8.715 4.787 1.00 97.06 89 PHE A N 1
ATOM 665 C CA . PHE A 1 89 ? -2.161 9.927 4.742 1.00 97.06 89 PHE A CA 1
ATOM 666 C C . PHE A 1 89 ? -2.981 11.193 5.020 1.00 97.06 89 PHE A C 1
ATOM 668 O O . PHE A 1 89 ? -2.558 12.032 5.810 1.00 97.06 89 PHE A O 1
ATOM 675 N N . ILE A 1 90 ? -4.161 11.329 4.407 1.00 95.69 90 ILE A N 1
ATOM 676 C CA . ILE A 1 90 ? -5.058 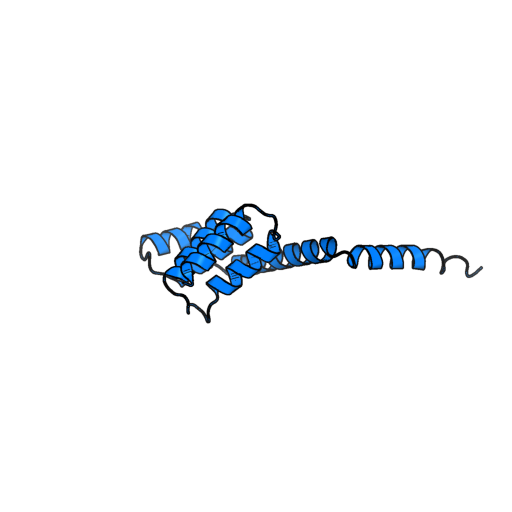12.474 4.628 1.00 95.69 90 ILE A CA 1
ATOM 677 C C . ILE A 1 90 ? -5.507 12.538 6.093 1.00 95.69 90 ILE A C 1
ATOM 679 O O . ILE A 1 90 ? -5.553 13.622 6.670 1.00 95.69 90 ILE A O 1
ATOM 683 N N . ARG A 1 91 ? -5.822 11.386 6.698 1.00 95.25 91 ARG A N 1
ATOM 684 C CA . ARG A 1 91 ? -6.273 11.297 8.093 1.00 95.25 91 ARG A CA 1
ATOM 685 C C . ARG A 1 91 ? -5.148 11.547 9.098 1.00 95.25 91 ARG A C 1
ATOM 687 O O . ARG A 1 91 ? -5.335 12.310 10.040 1.00 95.25 91 ARG A O 1
ATOM 694 N N . ASN A 1 92 ? -4.010 10.884 8.922 1.00 96.00 92 ASN A N 1
ATOM 695 C CA . ASN A 1 92 ? -2.876 10.903 9.838 1.00 96.00 92 ASN A CA 1
ATOM 696 C C . ASN A 1 92 ? -1.552 10.960 9.058 1.00 96.00 92 ASN A C 1
ATOM 698 O O . ASN A 1 92 ? -0.885 9.951 8.817 1.00 96.00 92 ASN A O 1
ATOM 702 N N . ARG A 1 93 ? -1.146 12.179 8.688 1.00 93.31 93 ARG A N 1
ATOM 703 C CA . ARG A 1 93 ? 0.088 12.441 7.925 1.00 93.31 93 ARG A CA 1
ATOM 704 C C . ARG A 1 93 ? 1.363 11.988 8.645 1.00 93.31 93 ARG A C 1
ATOM 706 O O . ARG A 1 93 ? 2.351 11.687 7.980 1.00 93.31 93 ARG A O 1
ATOM 713 N N . SER A 1 94 ? 1.343 11.949 9.978 1.00 93.06 94 SER A N 1
ATOM 714 C CA . SER A 1 94 ? 2.505 11.622 10.814 1.00 93.06 94 SER A CA 1
ATOM 715 C C . SER A 1 94 ? 2.570 10.153 11.226 1.00 93.06 94 SER A C 1
ATOM 717 O O . SER A 1 94 ? 3.512 9.776 11.923 1.00 93.06 94 SER A O 1
ATOM 719 N N . TYR A 1 95 ? 1.615 9.318 10.792 1.00 96.38 95 TYR A N 1
ATOM 720 C CA . TYR A 1 95 ? 1.619 7.888 11.094 1.00 96.38 95 TYR A CA 1
ATOM 721 C C . TYR A 1 95 ? 2.978 7.262 10.746 1.00 96.38 95 TYR A C 1
ATOM 723 O O . TYR A 1 95 ? 3.458 7.399 9.615 1.00 96.38 95 TYR A O 1
ATOM 731 N N . SER A 1 96 ? 3.601 6.616 11.737 1.00 95.56 96 SER A N 1
ATOM 732 C CA . SER A 1 96 ? 4.916 5.966 11.640 1.00 95.56 96 SER A CA 1
ATOM 733 C C . SER A 1 96 ? 5.962 6.804 10.888 1.00 95.56 96 SER A C 1
ATOM 735 O O . SER A 1 96 ? 6.574 6.344 9.928 1.00 95.56 96 SER A O 1
ATOM 737 N N . GLU A 1 97 ? 6.135 8.070 11.278 1.00 95.62 97 GLU A N 1
ATOM 738 C CA . GLU A 1 97 ? 7.106 8.993 10.660 1.00 95.62 97 GLU A CA 1
ATOM 739 C C . GLU A 1 97 ? 6.848 9.238 9.159 1.00 95.62 97 GLU A C 1
ATOM 741 O O . GLU A 1 97 ? 7.768 9.270 8.327 1.00 95.62 97 GLU A O 1
ATOM 746 N N . GLY A 1 98 ? 5.571 9.389 8.797 1.00 94.81 98 GLY A N 1
ATOM 747 C CA . GLY A 1 98 ? 5.137 9.654 7.424 1.00 94.81 98 GLY A CA 1
ATOM 748 C C . GLY A 1 98 ? 5.204 8.428 6.516 1.00 94.81 98 GLY A C 1
ATOM 749 O O . GLY A 1 98 ? 5.358 8.562 5.298 1.00 94.81 98 GLY A O 1
ATOM 750 N N . LEU A 1 99 ? 5.092 7.231 7.094 1.00 96.25 99 LEU A N 1
ATOM 751 C CA . LEU A 1 99 ? 5.153 5.965 6.372 1.00 96.25 99 LEU A CA 1
ATOM 752 C C . LEU A 1 99 ? 4.161 5.870 5.197 1.00 96.25 99 LEU A C 1
ATOM 754 O O . LEU A 1 99 ? 4.594 5.462 4.123 1.00 96.25 99 LEU A O 1
ATOM 758 N N . PRO A 1 100 ? 2.889 6.316 5.302 1.00 96.81 100 PRO A N 1
ATOM 759 C CA . PRO A 1 100 ? 1.940 6.211 4.192 1.00 96.81 100 PRO A CA 1
ATOM 760 C C . PRO A 1 100 ? 2.405 6.980 2.952 1.00 96.81 100 PRO A C 1
ATOM 762 O O . PRO A 1 100 ? 2.298 6.485 1.832 1.00 96.81 100 PRO A O 1
ATOM 765 N N . HIS A 1 101 ? 2.979 8.172 3.152 1.00 96.25 101 HIS A N 1
ATOM 766 C CA . HIS A 1 101 ? 3.517 8.989 2.068 1.00 96.25 101 HIS A CA 1
ATOM 767 C C . HIS A 1 101 ? 4.738 8.331 1.419 1.00 96.25 101 HIS A C 1
ATOM 769 O O . HIS A 1 101 ? 4.796 8.228 0.196 1.00 96.25 101 HIS A O 1
ATOM 775 N N . LYS A 1 102 ? 5.684 7.829 2.225 1.00 96.25 102 LYS A N 1
ATOM 776 C CA . LYS A 1 102 ? 6.865 7.110 1.720 1.00 96.25 102 LYS A CA 1
ATOM 777 C C . LYS A 1 102 ? 6.456 5.889 0.889 1.00 96.25 102 LYS A C 1
ATOM 779 O O . LYS A 1 102 ? 6.975 5.698 -0.208 1.00 96.25 102 LYS A O 1
ATOM 784 N N . THR A 1 103 ? 5.474 5.121 1.360 1.00 96.81 103 THR A N 1
ATOM 785 C CA . THR A 1 103 ? 4.966 3.944 0.645 1.00 96.81 103 THR A CA 1
ATOM 786 C C . THR A 1 103 ? 4.256 4.326 -0.656 1.00 96.81 103 THR A C 1
ATOM 788 O O . THR A 1 103 ? 4.490 3.673 -1.668 1.00 96.81 103 THR A O 1
ATOM 791 N N . LEU A 1 104 ? 3.464 5.408 -0.695 1.00 96.62 104 LEU A N 1
ATOM 792 C CA . LEU A 1 104 ? 2.880 5.919 -1.950 1.00 96.62 104 LEU A CA 1
ATOM 793 C C . LEU A 1 104 ? 3.961 6.204 -3.004 1.00 96.62 104 LEU A C 1
ATOM 795 O O . LEU A 1 104 ? 3.824 5.780 -4.151 1.00 96.62 104 LEU A O 1
ATOM 799 N N . LEU A 1 105 ? 5.047 6.879 -2.614 1.00 93.75 105 LEU A N 1
ATOM 800 C CA . LEU A 1 105 ? 6.158 7.184 -3.520 1.00 93.75 105 LEU A CA 1
ATOM 801 C C . LEU A 1 105 ? 6.857 5.912 -4.014 1.00 93.75 105 LEU A C 1
ATOM 803 O O . LEU A 1 105 ? 7.081 5.778 -5.214 1.00 93.75 105 LEU A O 1
ATOM 807 N N . GLN A 1 106 ? 7.103 4.947 -3.124 1.00 93.56 106 GLN A N 1
ATOM 808 C CA . GLN A 1 106 ? 7.685 3.655 -3.492 1.00 93.56 106 GLN A CA 1
ATOM 809 C C . GLN A 1 106 ? 6.810 2.894 -4.503 1.00 93.56 106 GLN A C 1
ATOM 811 O O . GLN A 1 106 ? 7.326 2.265 -5.425 1.00 93.56 106 GLN A O 1
ATOM 816 N N . VAL A 1 107 ? 5.481 2.959 -4.365 1.00 95.50 107 VAL A N 1
ATOM 817 C CA . VAL A 1 107 ? 4.553 2.346 -5.330 1.00 95.50 107 VAL A CA 1
ATOM 818 C C . VAL A 1 107 ? 4.576 3.091 -6.667 1.00 95.50 107 VAL A C 1
ATOM 820 O O . VAL A 1 107 ? 4.474 2.459 -7.716 1.00 95.50 107 VAL A O 1
ATOM 823 N N . PHE A 1 108 ? 4.757 4.414 -6.669 1.00 92.94 108 PHE A N 1
ATOM 824 C CA . PHE A 1 108 ? 4.916 5.174 -7.912 1.00 92.94 108 PHE A CA 1
ATOM 825 C C . PHE A 1 108 ? 6.194 4.806 -8.663 1.00 92.94 108 PHE A C 1
ATOM 827 O O . PHE A 1 108 ? 6.163 4.694 -9.885 1.00 92.94 108 PHE A O 1
ATOM 834 N N . GLU A 1 109 ? 7.297 4.594 -7.947 1.00 89.38 109 GLU A N 1
ATOM 835 C CA . GLU A 1 109 ? 8.540 4.098 -8.543 1.00 89.38 109 GLU A CA 1
ATOM 836 C C . GLU A 1 109 ? 8.383 2.666 -9.064 1.00 89.38 109 GLU A C 1
ATOM 838 O O . GLU A 1 109 ? 8.861 2.364 -10.154 1.00 89.38 109 GLU A O 1
ATOM 843 N N . LEU A 1 110 ? 7.662 1.808 -8.331 1.00 90.75 110 LEU A N 1
ATOM 844 C CA . LEU A 1 110 ? 7.376 0.434 -8.751 1.00 90.75 110 LEU A CA 1
ATOM 845 C C . LEU A 1 110 ? 6.582 0.383 -10.060 1.00 90.75 110 LEU A C 1
ATOM 847 O O . LEU A 1 110 ? 6.901 -0.421 -10.930 1.00 90.75 110 LEU A O 1
ATOM 851 N N . LEU A 1 111 ? 5.540 1.208 -10.186 1.00 91.06 111 LEU A N 1
ATOM 852 C CA . LEU A 1 111 ? 4.658 1.221 -11.358 1.00 91.06 111 LEU A CA 1
ATOM 853 C C . LEU A 1 111 ? 5.238 2.003 -12.543 1.00 91.06 111 LEU A C 1
ATOM 855 O O . LEU A 1 111 ? 4.829 1.778 -13.679 1.00 91.06 111 LEU A O 1
ATOM 859 N N . GLY A 1 112 ? 6.166 2.922 -12.279 1.00 88.25 112 GLY A N 1
ATOM 860 C CA . GLY A 1 112 ? 6.717 3.837 -13.270 1.00 88.25 112 GLY A CA 1
ATOM 861 C C . GLY A 1 112 ? 5.868 5.097 -13.473 1.00 88.25 112 GLY A C 1
ATOM 862 O O . GLY A 1 112 ? 4.654 5.123 -13.262 1.00 88.25 112 GLY A O 1
ATOM 863 N N . ASN A 1 113 ? 6.527 6.174 -13.908 1.00 82.88 113 ASN A N 1
ATOM 864 C CA . ASN A 1 113 ? 5.921 7.507 -14.019 1.00 82.88 113 ASN A CA 1
ATOM 865 C C . ASN A 1 113 ? 4.737 7.596 -14.997 1.00 82.88 113 ASN A C 1
ATOM 867 O O . ASN A 1 113 ? 3.878 8.453 -14.798 1.00 82.88 113 ASN A O 1
ATOM 871 N N . ASP A 1 114 ? 4.709 6.754 -16.032 1.00 85.25 114 ASP A N 1
ATOM 872 C CA . ASP A 1 114 ? 3.685 6.787 -17.087 1.00 85.25 114 ASP A CA 1
ATOM 873 C C . ASP A 1 114 ? 2.423 5.981 -16.722 1.00 85.25 114 ASP A C 1
ATOM 875 O O . ASP A 1 114 ? 1.402 6.041 -17.402 1.00 85.25 114 ASP A O 1
ATOM 879 N N . HIS A 1 115 ? 2.456 5.231 -15.616 1.00 91.50 115 HIS A N 1
ATOM 880 C CA . HIS A 1 115 ? 1.339 4.380 -15.236 1.00 91.50 115 HIS A CA 1
ATOM 881 C C . HIS A 1 115 ? 0.099 5.223 -14.868 1.00 91.50 115 HIS A C 1
ATOM 883 O O . HIS A 1 115 ? 0.193 6.119 -14.021 1.00 91.50 115 HIS A O 1
ATOM 889 N N . PRO A 1 116 ? -1.105 4.907 -15.387 1.00 95.12 116 PRO A N 1
ATOM 890 C CA . PRO A 1 116 ? -2.298 5.742 -15.209 1.00 95.12 116 PRO A CA 1
ATOM 891 C C . PRO A 1 116 ? -2.677 5.954 -13.736 1.00 95.12 116 PRO A C 1
ATOM 893 O O . PRO A 1 116 ? -3.073 7.051 -13.339 1.00 95.12 116 PRO A O 1
ATOM 896 N N . LEU A 1 117 ? -2.500 4.928 -12.891 1.00 94.94 117 LEU A N 1
ATOM 897 C CA . LEU A 1 117 ? -2.693 5.069 -11.442 1.00 94.94 117 LEU A CA 1
ATOM 898 C C . LEU A 1 117 ? -1.728 6.099 -10.835 1.00 94.94 117 LEU A C 1
ATOM 900 O O . LEU A 1 117 ? -2.152 6.920 -10.026 1.00 94.94 117 LEU A O 1
ATOM 904 N N . VAL A 1 118 ? -0.458 6.121 -11.246 1.00 94.56 118 VAL A N 1
ATOM 905 C CA . VAL A 1 118 ? 0.532 7.069 -10.713 1.00 94.56 118 VAL A CA 1
ATOM 906 C C . VAL A 1 118 ? 0.114 8.501 -11.022 1.00 94.56 118 VAL A C 1
ATOM 908 O O . VAL A 1 118 ? 0.099 9.338 -10.120 1.00 94.56 118 VAL A O 1
ATOM 911 N N . THR A 1 119 ? -0.322 8.780 -12.252 1.00 94.81 119 THR A N 1
ATOM 912 C CA . THR A 1 119 ? -0.837 10.102 -12.639 1.00 94.81 119 THR A CA 1
ATOM 913 C C . THR A 1 119 ? -2.017 10.531 -11.761 1.00 94.81 119 THR A C 1
ATOM 915 O O . THR A 1 119 ? -2.036 11.645 -11.229 1.00 94.81 119 THR A O 1
ATOM 918 N N . VAL A 1 120 ? -2.993 9.638 -11.562 1.00 96.25 120 VAL A N 1
ATOM 919 C CA . VAL A 1 120 ? -4.195 9.917 -10.762 1.00 96.25 120 VAL A CA 1
ATOM 920 C C . VAL A 1 120 ? -3.844 10.176 -9.297 1.00 96.25 120 VAL A C 1
ATOM 922 O O . VAL A 1 120 ? -4.289 11.175 -8.723 1.00 96.25 120 VAL A O 1
ATOM 925 N N . TYR A 1 121 ? -3.052 9.298 -8.684 1.00 96.44 121 TYR A N 1
ATOM 926 C CA . TYR A 1 121 ? -2.750 9.368 -7.257 1.00 96.44 121 TYR A CA 1
ATOM 927 C C . TYR A 1 121 ? -1.727 10.451 -6.915 1.00 96.44 121 TYR A C 1
ATOM 929 O O . TYR A 1 121 ? -1.863 11.056 -5.855 1.00 96.44 121 TYR A O 1
ATOM 937 N N . ARG A 1 122 ? -0.794 10.806 -7.811 1.00 94.94 122 ARG A N 1
ATOM 938 C CA . ARG A 1 122 ? 0.047 12.005 -7.636 1.00 94.94 122 ARG A CA 1
ATOM 939 C C . ARG A 1 122 ? -0.800 13.263 -7.551 1.00 94.94 122 ARG A C 1
ATOM 941 O O . ARG A 1 122 ? -0.631 14.040 -6.619 1.00 94.94 122 ARG A O 1
ATOM 948 N N . ARG A 1 123 ? -1.757 13.443 -8.468 1.00 95.50 123 ARG A N 1
ATOM 949 C CA . ARG A 1 123 ? -2.663 14.601 -8.434 1.00 95.50 123 ARG A CA 1
ATOM 950 C C . ARG A 1 123 ? -3.446 14.666 -7.121 1.00 95.50 123 ARG A C 1
ATOM 952 O O . ARG A 1 123 ? -3.541 15.734 -6.527 1.00 95.50 123 ARG A O 1
ATOM 959 N N . LYS A 1 124 ? -3.980 13.530 -6.658 1.00 95.62 124 LYS A N 1
ATOM 960 C CA . LYS A 1 124 ? -4.694 13.453 -5.374 1.00 95.62 124 LYS A CA 1
ATOM 961 C C . LYS A 1 124 ? -3.777 13.748 -4.178 1.00 95.62 124 LYS A C 1
ATOM 963 O O . LYS A 1 124 ? -4.190 14.458 -3.271 1.00 95.62 124 LYS A O 1
ATOM 968 N N . LEU A 1 125 ? -2.547 13.233 -4.186 1.00 93.56 125 LEU A N 1
ATOM 969 C CA . LEU A 1 125 ? -1.559 13.467 -3.133 1.00 93.56 125 LEU A CA 1
ATOM 970 C C . LEU A 1 125 ? -1.161 14.946 -3.054 1.00 93.56 125 LEU A C 1
ATOM 972 O O . LEU A 1 125 ? -1.160 15.508 -1.966 1.00 93.56 125 LEU A O 1
ATOM 976 N N . PHE A 1 126 ? -0.901 15.593 -4.195 1.00 93.50 126 PHE A N 1
ATOM 977 C CA . PHE A 1 126 ? -0.654 17.036 -4.247 1.00 93.50 126 PHE A CA 1
ATOM 978 C C . PHE A 1 126 ? -1.847 17.832 -3.715 1.00 93.50 126 PHE A C 1
ATOM 980 O O . PHE A 1 126 ? -1.661 18.700 -2.872 1.00 93.50 126 PHE A O 1
ATOM 987 N N . ALA A 1 127 ? -3.072 17.502 -4.133 1.00 93.75 127 ALA A N 1
ATOM 988 C CA . ALA A 1 127 ? -4.277 18.154 -3.617 1.00 93.75 127 ALA A CA 1
ATOM 989 C C . ALA A 1 127 ? -4.478 17.951 -2.104 1.00 93.75 127 ALA A C 1
ATOM 991 O O . ALA A 1 127 ? -5.117 18.772 -1.467 1.00 93.75 127 ALA A O 1
ATOM 992 N N . ALA A 1 128 ? -3.938 16.874 -1.529 1.00 89.62 128 ALA A N 1
ATOM 993 C CA . ALA A 1 128 ? -3.985 16.612 -0.096 1.00 89.62 128 ALA A CA 1
ATOM 994 C C . ALA A 1 128 ? -2.880 17.325 0.702 1.00 89.62 128 ALA A C 1
ATOM 996 O O . ALA A 1 128 ? -2.902 17.235 1.928 1.00 89.62 128 ALA A O 1
ATOM 997 N N . LEU A 1 129 ? -1.898 17.962 0.054 1.00 83.88 129 LEU A N 1
ATOM 998 C CA . LEU A 1 129 ? -0.799 18.692 0.706 1.00 83.88 129 LEU A CA 1
ATOM 999 C C . LEU A 1 129 ? -1.081 20.194 0.865 1.00 83.88 129 LEU A C 1
ATOM 1001 O O . LEU A 1 129 ? -0.494 20.810 1.755 1.00 83.88 129 LEU A O 1
ATOM 1005 N N . TYR A 1 130 ? -1.958 20.747 0.027 1.00 76.56 130 TYR A N 1
ATOM 1006 C CA . TYR A 1 130 ? -2.394 22.147 0.034 1.00 76.56 130 TYR A CA 1
ATOM 1007 C C . TYR A 1 130 ? -3.777 22.287 0.670 1.00 76.56 130 TYR A C 1
ATOM 1009 O O . TYR A 1 130 ? -4.019 23.350 1.279 1.00 76.56 130 TYR A O 1
#

Organism: NCBI:txid663959

Radius of gyration: 20.15 Å; Cα contacts (8 Å, |Δi|>4): 112; chains: 1; bounding box: 61×47×42 Å

Sequence (130 aa):
ARCLAERGELGEAQAVLDAVKSDDHKAALAGAKAQITFLRQAADLPDAAELKSRLAQNPQDDEAAYQLAIQQLARQQYDAALEGLLKLFIRNRSYSEGLPHKTLLQVFELLGNDHPLVTVYRRKLFAALY